Protein AF-A0A931BLD1-F1 (afdb_monomer_lite)

Sequence (74 aa):
MFILRLVLIFTVSLLVFAPITGYIAYNYGRSFWRWFAFGMLVPFFSVFVALFVAMRERAAEEKAAGHEARRRRG

Structure (mmCIF, N/CA/C/O backbone):
data_AF-A0A931BLD1-F1
#
_entry.id   AF-A0A931BLD1-F1
#
loop_
_atom_site.group_PDB
_atom_site.id
_atom_site.type_symbol
_atom_site.label_atom_id
_atom_site.label_alt_id
_atom_site.label_comp_id
_atom_site.label_asym_id
_atom_site.label_entity_id
_atom_site.label_seq_id
_atom_site.pdbx_PDB_ins_code
_atom_site.Cartn_x
_atom_site.Cartn_y
_atom_site.Cartn_z
_atom_site.occupancy
_atom_site.B_iso_or_equiv
_atom_site.auth_seq_id
_atom_site.auth_comp_id
_atom_site.auth_asym_id
_atom_site.auth_atom_id
_atom_site.pdbx_PDB_model_num
ATOM 1 N N . MET A 1 1 ? 14.287 5.558 -6.156 1.00 64.69 1 MET A N 1
ATOM 2 C CA . MET A 1 1 ? 13.930 6.667 -5.231 1.00 64.69 1 MET A CA 1
ATOM 3 C C . MET A 1 1 ? 12.514 7.217 -5.440 1.00 64.69 1 MET A C 1
ATOM 5 O O . MET A 1 1 ? 11.852 7.491 -4.450 1.00 64.69 1 MET A O 1
ATOM 9 N N . PHE A 1 2 ? 12.019 7.360 -6.678 1.00 73.50 2 PHE A N 1
ATOM 10 C CA . PHE A 1 2 ? 10.675 7.904 -6.956 1.00 73.50 2 PHE A CA 1
ATOM 11 C C . PHE A 1 2 ? 9.529 7.027 -6.417 1.00 73.50 2 PHE A C 1
ATOM 13 O O . PHE A 1 2 ? 8.618 7.522 -5.764 1.00 73.50 2 PHE A O 1
ATOM 20 N N . ILE A 1 3 ? 9.640 5.706 -6.591 1.00 74.88 3 ILE A N 1
ATOM 21 C CA . ILE A 1 3 ? 8.668 4.721 -6.084 1.00 74.88 3 ILE A CA 1
ATOM 22 C C . ILE A 1 3 ? 8.567 4.784 -4.556 1.00 74.88 3 ILE A C 1
ATOM 24 O O . ILE A 1 3 ? 7.473 4.797 -4.010 1.00 74.88 3 ILE A O 1
ATOM 28 N N . LEU A 1 4 ? 9.704 4.917 -3.868 1.00 74.94 4 LEU A N 1
ATOM 29 C CA . LEU A 1 4 ? 9.738 5.024 -2.409 1.00 74.94 4 LEU A CA 1
ATOM 30 C C . LEU A 1 4 ? 8.972 6.264 -1.917 1.00 74.94 4 LEU A C 1
ATOM 32 O O . LEU A 1 4 ? 8.240 6.185 -0.938 1.00 74.94 4 LEU A O 1
ATOM 36 N N . ARG A 1 5 ? 9.094 7.394 -2.629 1.00 77.38 5 ARG A N 1
ATOM 37 C CA . ARG A 1 5 ? 8.351 8.628 -2.326 1.00 77.38 5 ARG A CA 1
ATOM 38 C C . ARG A 1 5 ? 6.853 8.467 -2.569 1.00 77.38 5 ARG A C 1
ATOM 40 O O . ARG A 1 5 ? 6.068 8.893 -1.732 1.00 77.38 5 ARG A O 1
ATOM 47 N N . LEU A 1 6 ? 6.462 7.828 -3.672 1.00 76.12 6 LEU A N 1
ATOM 48 C CA . LEU A 1 6 ? 5.053 7.557 -3.972 1.00 76.12 6 LEU A CA 1
ATOM 49 C C . LEU A 1 6 ? 4.413 6.650 -2.918 1.00 76.12 6 LEU A C 1
ATOM 51 O O . LEU A 1 6 ? 3.332 6.965 -2.432 1.00 76.12 6 LEU A O 1
ATOM 55 N N . VAL A 1 7 ? 5.104 5.581 -2.515 1.00 78.06 7 VAL A N 1
ATOM 56 C CA . VAL A 1 7 ? 4.649 4.664 -1.458 1.00 78.06 7 VAL A CA 1
ATOM 57 C C . VAL A 1 7 ? 4.511 5.398 -0.125 1.00 78.06 7 VAL A C 1
ATOM 59 O O . VAL A 1 7 ? 3.520 5.210 0.577 1.00 78.06 7 VAL A O 1
ATOM 62 N N . LEU A 1 8 ? 5.464 6.270 0.211 1.00 79.31 8 LEU A N 1
ATOM 63 C CA . LEU A 1 8 ? 5.450 7.021 1.465 1.00 79.31 8 LEU A CA 1
ATOM 64 C C . LEU A 1 8 ? 4.304 8.043 1.510 1.00 79.31 8 LEU A C 1
ATOM 66 O O . LEU A 1 8 ? 3.586 8.096 2.504 1.00 79.31 8 LEU A O 1
ATOM 70 N N . ILE A 1 9 ? 4.070 8.785 0.421 1.00 79.88 9 ILE A N 1
ATOM 71 C CA . ILE A 1 9 ? 2.933 9.714 0.300 1.00 79.88 9 ILE A CA 1
ATOM 72 C C . ILE A 1 9 ? 1.610 8.951 0.422 1.00 79.88 9 ILE A C 1
ATOM 74 O O . ILE A 1 9 ? 0.753 9.340 1.210 1.00 79.88 9 ILE A O 1
ATOM 78 N N . PHE A 1 10 ? 1.466 7.828 -0.288 1.00 74.31 10 PHE A N 1
ATOM 79 C CA . PHE A 1 10 ? 0.258 7.002 -0.211 1.00 74.31 10 PHE A CA 1
ATOM 80 C C . PHE A 1 10 ? 0.012 6.461 1.196 1.00 74.31 10 PHE A C 1
ATOM 82 O O . PHE A 1 10 ? -1.115 6.504 1.681 1.00 74.31 10 PHE A O 1
ATOM 89 N N . THR A 1 11 ? 1.066 5.987 1.859 1.00 78.12 11 THR A N 1
ATOM 90 C CA . THR A 1 11 ? 0.994 5.434 3.216 1.00 78.12 11 THR A CA 1
ATOM 91 C C . THR A 1 11 ? 0.588 6.503 4.226 1.00 78.12 11 THR A C 1
ATOM 93 O O . THR A 1 11 ? -0.285 6.252 5.050 1.00 78.12 11 THR A O 1
ATOM 96 N N . VAL A 1 12 ? 1.160 7.708 4.137 1.00 78.50 12 VAL A N 1
ATOM 97 C CA . VAL A 1 12 ? 0.824 8.832 5.026 1.00 78.50 12 VAL A CA 1
ATOM 98 C C . VAL A 1 12 ? -0.603 9.322 4.781 1.00 78.50 12 VAL A C 1
ATOM 100 O O . VAL A 1 12 ? -1.355 9.502 5.736 1.00 78.50 12 VAL A O 1
ATOM 103 N N . SER A 1 13 ? -1.022 9.476 3.522 1.00 74.50 13 SER A N 1
ATOM 104 C CA . SER A 1 13 ? -2.404 9.851 3.200 1.00 74.50 13 SER A CA 1
ATOM 105 C C . SER A 1 13 ? -3.408 8.808 3.695 1.00 74.50 13 SER A C 1
ATOM 107 O O . SER A 1 13 ? -4.425 9.180 4.277 1.00 74.50 13 SER A O 1
ATOM 109 N N . LEU A 1 14 ? -3.111 7.512 3.549 1.00 71.25 14 LEU A N 1
ATOM 110 C CA . LEU A 1 14 ? -3.926 6.434 4.117 1.00 71.25 14 LEU A CA 1
ATOM 111 C C . LEU A 1 14 ? -3.956 6.477 5.644 1.00 71.25 14 LEU A C 1
ATOM 113 O O . LEU A 1 14 ? -5.030 6.364 6.219 1.00 71.25 14 LEU A O 1
ATOM 117 N N . LEU A 1 15 ? -2.818 6.682 6.303 1.00 71.81 15 LEU A N 1
ATOM 118 C CA . LEU A 1 15 ? -2.732 6.753 7.764 1.00 71.81 15 LEU A CA 1
ATOM 119 C C . LEU A 1 15 ? -3.490 7.934 8.362 1.00 71.81 15 LEU A C 1
ATOM 121 O O . LEU A 1 15 ? -3.913 7.839 9.505 1.00 71.81 15 LEU A O 1
ATOM 125 N N . VAL A 1 16 ? -3.670 9.029 7.623 1.00 71.00 16 VAL A N 1
ATOM 126 C CA . VAL A 1 16 ? -4.447 10.185 8.091 1.00 71.00 16 VAL A CA 1
ATOM 127 C C . VAL A 1 16 ? -5.930 10.008 7.765 1.00 71.00 16 VAL A C 1
ATOM 129 O O . VAL A 1 16 ? -6.780 10.175 8.637 1.0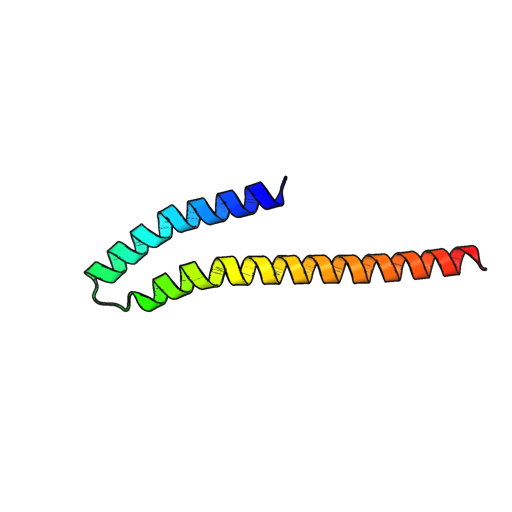0 71.00 16 VAL A O 1
ATOM 132 N N . PHE A 1 17 ? -6.271 9.609 6.538 1.00 66.44 17 PHE A N 1
ATOM 133 C CA . PHE A 1 17 ? -7.670 9.499 6.116 1.00 66.44 17 PHE A CA 1
ATOM 134 C C . PHE A 1 17 ? -8.372 8.233 6.626 1.00 66.44 17 PHE A C 1
ATOM 136 O O . PHE A 1 17 ? -9.566 8.282 6.929 1.00 66.44 17 PHE A O 1
ATOM 143 N N . ALA A 1 18 ? -7.674 7.103 6.766 1.00 64.56 18 ALA A N 1
ATOM 144 C CA . ALA A 1 18 ? -8.271 5.853 7.240 1.00 64.56 18 ALA A CA 1
ATOM 145 C C . ALA A 1 18 ? -8.788 5.919 8.689 1.00 64.56 18 ALA A C 1
ATOM 147 O O . ALA A 1 18 ? -9.917 5.478 8.901 1.00 64.56 18 ALA A O 1
ATOM 148 N N . PRO A 1 19 ? -8.073 6.480 9.687 1.00 64.44 19 PRO A N 1
ATOM 149 C CA . PRO A 1 19 ? -8.614 6.603 11.039 1.00 64.44 19 PRO A CA 1
ATOM 150 C C . PRO A 1 19 ? -9.687 7.682 11.133 1.00 64.44 19 PRO A C 1
ATOM 152 O O . PRO A 1 19 ? -10.660 7.467 11.844 1.00 64.44 19 PRO A O 1
ATOM 155 N N . ILE A 1 20 ? -9.586 8.789 10.385 1.00 65.88 20 ILE A N 1
ATOM 156 C CA . ILE A 1 20 ? -10.651 9.806 10.346 1.00 65.88 20 ILE A CA 1
ATOM 157 C C . ILE A 1 20 ? -11.941 9.175 9.824 1.00 65.88 20 ILE A C 1
ATOM 159 O O . ILE A 1 20 ? -13.004 9.333 10.424 1.00 65.88 20 ILE A O 1
ATOM 163 N N . THR A 1 21 ? -11.853 8.386 8.754 1.00 62.75 21 THR A N 1
ATOM 164 C CA . THR A 1 21 ? -13.055 7.785 8.175 1.00 62.75 21 THR A CA 1
ATOM 165 C C . THR A 1 21 ? -13.524 6.528 8.906 1.00 62.75 21 THR A C 1
ATOM 167 O O . THR A 1 21 ? -14.726 6.277 8.980 1.00 62.75 21 THR A O 1
ATOM 170 N N . GLY A 1 22 ? -12.611 5.789 9.537 1.00 58.84 22 GLY A N 1
ATOM 171 C CA . GLY A 1 22 ? -12.926 4.712 10.475 1.00 58.84 22 GLY A CA 1
ATOM 172 C C . GLY A 1 22 ? -13.615 5.226 11.740 1.00 58.84 22 GLY A C 1
ATOM 173 O O . GLY A 1 22 ? -14.591 4.625 12.178 1.00 58.84 22 GLY A O 1
ATOM 174 N N . TYR A 1 23 ? -13.183 6.370 12.275 1.00 63.12 23 TYR A N 1
ATOM 175 C CA . TYR A 1 23 ? -13.803 7.033 13.424 1.00 63.12 23 TYR A CA 1
ATOM 176 C C . TYR A 1 23 ? -15.219 7.518 13.091 1.00 63.12 23 TYR A C 1
ATOM 178 O O . TYR A 1 23 ? -16.157 7.264 13.845 1.00 63.12 23 TYR A O 1
ATOM 186 N N . ILE A 1 24 ? -15.403 8.124 11.911 1.00 61.19 24 ILE A N 1
ATOM 187 C CA . ILE A 1 24 ? -16.730 8.515 11.416 1.00 61.19 24 ILE A CA 1
ATOM 188 C C . ILE A 1 24 ? -17.623 7.278 11.205 1.00 61.19 24 ILE A C 1
ATOM 190 O O . ILE A 1 24 ? -18.789 7.297 11.587 1.00 61.19 24 ILE A O 1
ATOM 194 N N . ALA A 1 25 ? -17.098 6.179 10.655 1.00 58.34 25 ALA A N 1
ATOM 195 C CA . ALA A 1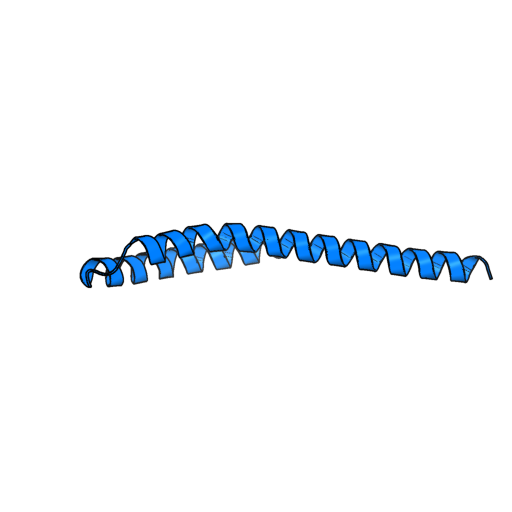 25 ? -17.872 4.957 10.415 1.00 58.34 25 ALA A CA 1
ATOM 196 C C . ALA A 1 25 ? -18.251 4.205 11.703 1.00 58.34 25 ALA A C 1
ATOM 198 O O . ALA A 1 25 ? -19.364 3.681 11.795 1.00 58.34 25 ALA A O 1
ATOM 199 N N . TYR A 1 26 ? -17.356 4.183 12.696 1.00 56.97 26 TYR A N 1
ATOM 200 C CA . TYR A 1 26 ? -17.592 3.562 14.001 1.00 56.97 26 TYR A CA 1
ATOM 201 C C . TYR A 1 26 ? -18.707 4.284 14.764 1.00 56.97 26 TYR A C 1
ATOM 203 O O . TYR A 1 26 ? -19.582 3.639 15.333 1.00 56.97 26 TYR A O 1
ATOM 211 N N . ASN A 1 27 ? -18.739 5.618 14.689 1.00 57.94 27 ASN A N 1
ATOM 212 C CA . ASN A 1 27 ? -19.767 6.424 15.346 1.00 57.94 27 ASN A CA 1
ATOM 213 C C . ASN A 1 27 ? -21.135 6.383 14.623 1.00 57.94 27 ASN A C 1
ATOM 215 O O . ASN A 1 27 ? -22.154 6.727 15.211 1.00 57.94 27 ASN A O 1
ATOM 219 N N . TYR A 1 28 ? -21.174 5.934 13.360 1.00 58.88 28 TYR A N 1
ATOM 220 C CA . TYR A 1 28 ? -22.391 5.831 12.535 1.00 58.88 28 TYR A CA 1
ATOM 221 C C . TYR A 1 28 ? -22.922 4.393 12.351 1.00 58.88 28 TYR A C 1
ATOM 223 O O . TYR A 1 28 ? -23.851 4.177 11.572 1.00 58.88 28 TYR A O 1
ATOM 231 N N . GLY A 1 29 ? -22.355 3.390 13.035 1.00 57.66 29 GLY A N 1
ATOM 232 C CA . GLY A 1 29 ? -22.873 2.012 13.022 1.00 57.66 29 GLY A CA 1
ATOM 233 C C . GLY A 1 29 ? -22.707 1.256 11.694 1.00 57.66 29 GLY A C 1
ATOM 234 O O . GLY A 1 29 ? -23.438 0.298 11.439 1.00 57.66 29 GLY A O 1
ATOM 235 N N . ARG A 1 30 ? -21.765 1.658 10.823 1.00 60.91 30 ARG A N 1
ATOM 236 C CA . ARG A 1 30 ? -21.556 1.031 9.501 1.00 60.91 30 ARG A CA 1
ATOM 237 C C . ARG A 1 30 ? -20.203 0.322 9.404 1.00 60.91 30 ARG A C 1
ATOM 239 O O . ARG A 1 30 ? -19.172 0.845 9.807 1.00 60.91 30 ARG A O 1
ATOM 246 N N . SER A 1 31 ? -20.240 -0.880 8.830 1.00 58.91 31 SER A N 1
ATOM 247 C CA . SER A 1 31 ? -19.238 -1.952 8.871 1.00 58.91 31 SER A CA 1
ATOM 248 C C . SER A 1 31 ? -17.768 -1.509 8.777 1.00 58.91 31 SER A C 1
ATOM 250 O O . SER A 1 31 ? -17.263 -1.216 7.690 1.00 58.91 31 SER A O 1
ATOM 252 N N . PHE A 1 32 ? -17.063 -1.606 9.911 1.00 59.62 32 PHE A N 1
ATOM 253 C CA . PHE A 1 32 ? -15.599 -1.540 10.077 1.00 59.62 32 PHE A CA 1
ATOM 254 C C . PHE A 1 32 ? -14.823 -2.265 8.959 1.00 59.62 32 PHE A C 1
ATOM 256 O O . PHE A 1 32 ? -13.807 -1.787 8.455 1.00 59.62 32 PHE A O 1
ATOM 263 N N . TRP A 1 33 ? -15.379 -3.384 8.495 1.00 63.62 33 TRP A N 1
ATOM 264 C CA . TRP A 1 33 ? -14.848 -4.217 7.422 1.00 63.62 33 TRP A CA 1
ATOM 265 C C . TRP A 1 33 ? -14.618 -3.500 6.083 1.00 63.62 33 TRP A C 1
ATOM 267 O O . TRP A 1 33 ? -13.661 -3.832 5.392 1.00 63.62 33 TRP A O 1
ATOM 277 N N . ARG A 1 34 ? -15.429 -2.496 5.707 1.00 63.97 34 ARG A N 1
ATOM 278 C CA . ARG A 1 34 ? -15.225 -1.759 4.438 1.00 63.97 34 ARG A CA 1
ATOM 279 C C . ARG A 1 34 ? -13.953 -0.917 4.458 1.00 63.97 34 ARG A C 1
ATOM 281 O O . ARG A 1 34 ? -13.275 -0.821 3.441 1.00 63.97 34 ARG A O 1
ATOM 288 N N . TRP A 1 35 ? -13.635 -0.331 5.607 1.00 64.50 35 TRP A N 1
ATOM 289 C CA . TRP A 1 35 ? -12.450 0.508 5.791 1.00 64.50 35 TRP A CA 1
ATOM 290 C C . TRP A 1 35 ? -11.191 -0.331 5.982 1.00 64.50 35 TRP A C 1
ATOM 292 O O . TRP A 1 35 ? -10.155 -0.028 5.393 1.00 64.50 35 TRP A O 1
ATOM 302 N N . PHE A 1 36 ? -11.309 -1.442 6.710 1.00 67.75 36 PHE A N 1
ATOM 303 C CA . PHE A 1 36 ? -10.244 -2.432 6.838 1.00 67.75 36 PHE A CA 1
ATOM 304 C C . PHE A 1 36 ? -9.871 -3.057 5.484 1.00 67.75 36 PHE A C 1
ATOM 306 O O . PHE A 1 36 ? -8.698 -3.080 5.116 1.00 67.75 36 PHE A O 1
ATOM 313 N N . ALA A 1 37 ? -10.868 -3.479 4.696 1.00 71.00 37 ALA A N 1
ATOM 314 C CA . ALA A 1 37 ? -10.644 -4.004 3.352 1.00 71.00 37 ALA A CA 1
ATOM 315 C C . ALA A 1 37 ? -9.965 -2.969 2.450 1.00 71.00 37 ALA A C 1
ATOM 317 O O . ALA A 1 37 ? -9.067 -3.332 1.704 1.00 71.00 37 ALA A O 1
ATOM 318 N N . PHE A 1 38 ? -10.322 -1.684 2.557 1.00 66.94 38 PHE A N 1
ATOM 319 C CA . PHE A 1 38 ? -9.663 -0.611 1.809 1.00 66.94 38 PHE A CA 1
ATOM 320 C C . PHE A 1 38 ? -8.177 -0.474 2.166 1.00 66.94 38 PHE A C 1
ATOM 322 O O . PHE A 1 38 ? -7.334 -0.462 1.272 1.00 66.94 38 PHE A O 1
ATOM 329 N N . GLY A 1 39 ? -7.844 -0.425 3.460 1.00 67.75 39 GLY A N 1
ATOM 330 C CA . GLY A 1 39 ? -6.452 -0.356 3.918 1.00 67.75 39 GLY A CA 1
ATOM 331 C C . GLY A 1 39 ? -5.625 -1.582 3.518 1.00 67.75 39 GLY A C 1
ATOM 332 O O . GLY A 1 39 ? -4.439 -1.451 3.230 1.00 67.75 39 GLY A O 1
ATOM 333 N N . MET A 1 40 ? -6.254 -2.757 3.440 1.00 75.00 40 MET A N 1
ATOM 334 C CA . MET A 1 40 ? -5.608 -4.009 3.037 1.00 75.00 40 MET A CA 1
ATOM 335 C C . MET A 1 40 ? -5.475 -4.160 1.511 1.00 75.00 40 MET A C 1
ATOM 337 O O . MET A 1 40 ? -4.466 -4.672 1.028 1.00 75.00 40 MET A O 1
ATOM 341 N N . LEU A 1 41 ? -6.462 -3.701 0.733 1.00 77.94 41 LEU A N 1
ATOM 342 C CA . LEU A 1 41 ? -6.471 -3.819 -0.730 1.00 77.94 41 LEU A CA 1
ATOM 343 C C . LEU A 1 41 ? -5.457 -2.897 -1.400 1.00 77.94 41 LEU A C 1
ATOM 345 O O . LEU A 1 41 ? -4.847 -3.295 -2.388 1.00 77.94 41 LEU A O 1
ATOM 349 N N . VAL A 1 42 ? -5.257 -1.684 -0.881 1.00 73.75 42 VAL A N 1
ATOM 350 C CA . VAL A 1 42 ? -4.347 -0.703 -1.493 1.00 73.75 42 VAL A CA 1
ATOM 351 C C . VAL A 1 42 ? -2.901 -1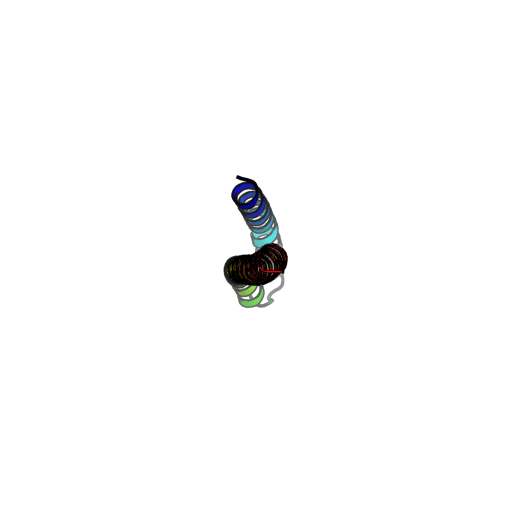.207 -1.639 1.00 73.75 42 VAL A C 1
ATOM 353 O O . VAL A 1 42 ? -2.380 -1.139 -2.756 1.00 73.75 42 VAL A O 1
ATOM 356 N N . PRO A 1 43 ? -2.226 -1.735 -0.596 1.00 73.38 43 PRO A N 1
ATOM 357 C CA . PRO A 1 43 ? -0.868 -2.259 -0.750 1.00 73.38 43 PRO A CA 1
ATOM 358 C C . PRO A 1 43 ? -0.818 -3.444 -1.723 1.00 73.38 43 PRO A C 1
ATOM 360 O O . PRO A 1 43 ? 0.112 -3.540 -2.522 1.00 73.38 43 PRO A O 1
ATOM 363 N N . PHE A 1 44 ? -1.852 -4.290 -1.732 1.00 77.69 44 PHE A N 1
ATOM 364 C CA . PHE A 1 44 ? -1.968 -5.401 -2.678 1.00 77.69 44 PHE A CA 1
ATOM 365 C C . PHE A 1 44 ? -2.062 -4.911 -4.130 1.00 77.69 44 PHE A C 1
ATOM 367 O O . PHE A 1 44 ? -1.353 -5.398 -5.012 1.00 77.69 44 PHE A O 1
ATOM 374 N N . PHE A 1 45 ? -2.889 -3.893 -4.375 1.00 80.81 45 PHE A N 1
ATOM 375 C CA . PHE A 1 45 ? -3.070 -3.297 -5.696 1.00 80.81 45 PHE A CA 1
ATOM 376 C C . PHE A 1 45 ? -1.802 -2.583 -6.179 1.00 80.81 45 PHE A C 1
ATOM 378 O O . PHE A 1 45 ? -1.461 -2.648 -7.358 1.00 80.81 45 PHE A O 1
ATOM 385 N N . SER A 1 46 ? -1.063 -1.947 -5.266 1.00 79.38 46 SER A N 1
ATOM 386 C CA . SER A 1 46 ? 0.197 -1.265 -5.577 1.00 79.38 46 SER A CA 1
ATOM 387 C C . SER A 1 46 ? 1.259 -2.225 -6.125 1.00 79.38 46 SER A C 1
ATOM 389 O O . SER A 1 46 ? 1.867 -1.940 -7.160 1.00 79.38 46 SER A O 1
ATOM 391 N N . VAL A 1 47 ? 1.432 -3.392 -5.493 1.00 81.69 47 VAL A N 1
ATOM 392 C CA . VAL A 1 47 ? 2.351 -4.437 -5.980 1.00 81.69 47 VAL A CA 1
ATOM 393 C C . VAL A 1 47 ? 1.912 -4.948 -7.351 1.00 81.69 47 VAL A C 1
ATOM 395 O O . VAL A 1 47 ? 2.742 -5.110 -8.244 1.00 81.69 47 VAL A O 1
ATOM 398 N N . PHE A 1 48 ? 0.608 -5.138 -7.552 1.00 84.69 48 PHE A N 1
ATOM 399 C CA . PHE A 1 48 ? 0.060 -5.601 -8.826 1.00 84.69 48 PHE A CA 1
ATOM 400 C C . PHE A 1 48 ? 0.346 -4.629 -9.976 1.00 84.69 48 PHE A C 1
ATOM 402 O O . PHE A 1 48 ? 0.786 -5.037 -11.050 1.00 84.69 48 PHE A O 1
ATOM 409 N N . VAL A 1 49 ? 0.156 -3.329 -9.737 1.00 85.81 49 VAL A N 1
ATOM 410 C CA . VAL A 1 49 ? 0.466 -2.282 -10.719 1.00 85.81 49 VAL A CA 1
ATOM 411 C C . VAL A 1 49 ? 1.965 -2.238 -11.011 1.00 85.81 49 VAL A C 1
ATOM 413 O O . VAL A 1 49 ? 2.347 -2.154 -12.175 1.00 85.81 49 VAL A O 1
ATOM 416 N N . ALA A 1 50 ? 2.821 -2.344 -9.991 1.00 85.12 50 ALA A N 1
ATOM 417 C CA . ALA A 1 50 ? 4.270 -2.366 -10.186 1.00 85.12 50 ALA A CA 1
ATOM 418 C C . ALA A 1 50 ? 4.717 -3.561 -11.046 1.00 85.12 50 ALA A C 1
ATOM 420 O O . ALA A 1 50 ? 5.510 -3.390 -11.971 1.00 85.12 50 ALA A O 1
ATOM 421 N N . LEU A 1 51 ? 4.163 -4.749 -10.790 1.00 85.69 51 LEU A N 1
ATOM 422 C CA . LEU A 1 51 ? 4.418 -5.943 -11.598 1.00 85.69 51 LEU A CA 1
ATOM 423 C C . LEU A 1 51 ? 3.932 -5.768 -13.038 1.00 85.69 51 LEU A C 1
ATOM 425 O O . LEU A 1 51 ? 4.655 -6.104 -13.973 1.00 85.69 51 LEU A O 1
ATOM 429 N N . PHE A 1 52 ? 2.743 -5.197 -13.229 1.00 87.31 52 PHE A N 1
ATOM 430 C CA . PHE A 1 52 ? 2.201 -4.939 -14.560 1.00 87.31 52 PHE A CA 1
ATOM 431 C C . PHE A 1 52 ? 3.064 -3.952 -15.358 1.00 87.31 52 PHE A C 1
ATOM 433 O O . PHE A 1 52 ? 3.349 -4.183 -16.534 1.00 87.31 52 PHE A O 1
ATOM 440 N N . VAL A 1 53 ? 3.521 -2.871 -14.718 1.00 87.94 53 VAL A N 1
ATOM 441 C CA . VAL A 1 53 ? 4.437 -1.900 -15.332 1.00 87.94 53 VAL A CA 1
ATOM 442 C C . VAL A 1 53 ? 5.757 -2.571 -15.700 1.00 87.94 53 VAL A C 1
ATOM 444 O O . VAL A 1 53 ? 6.177 -2.462 -16.850 1.00 87.94 53 VAL A O 1
ATOM 447 N N . ALA A 1 54 ? 6.352 -3.332 -14.779 1.00 86.00 54 ALA A N 1
ATOM 448 C CA . ALA A 1 54 ? 7.596 -4.053 -15.034 1.00 86.00 54 ALA A CA 1
ATOM 449 C C . ALA A 1 54 ? 7.450 -5.033 -16.209 1.00 86.00 54 ALA A C 1
ATOM 451 O O . ALA A 1 54 ? 8.294 -5.067 -17.099 1.00 86.00 54 ALA A O 1
ATOM 452 N N . MET A 1 55 ? 6.352 -5.789 -16.272 1.00 86.94 55 MET A N 1
ATOM 453 C CA . MET A 1 55 ? 6.070 -6.681 -17.401 1.00 86.94 55 MET A CA 1
ATOM 454 C C . MET A 1 55 ? 5.926 -5.926 -18.727 1.00 86.94 55 MET A C 1
ATOM 456 O O . MET A 1 55 ? 6.428 -6.380 -19.756 1.00 86.94 55 MET A O 1
ATOM 460 N N . ARG A 1 56 ? 5.250 -4.772 -18.721 1.00 86.81 56 ARG A N 1
ATOM 461 C CA . ARG A 1 56 ? 5.074 -3.952 -19.926 1.00 86.81 56 ARG A CA 1
ATOM 462 C C . ARG A 1 56 ? 6.406 -3.392 -20.425 1.00 86.81 56 ARG A C 1
ATOM 464 O O . ARG A 1 56 ? 6.625 -3.374 -21.633 1.00 86.81 56 ARG A O 1
ATOM 471 N N . GLU A 1 57 ? 7.272 -2.949 -19.517 1.00 86.88 57 GLU A N 1
ATOM 472 C CA . GLU A 1 57 ? 8.619 -2.473 -19.848 1.00 86.88 57 GLU A CA 1
ATOM 473 C C . GLU A 1 57 ? 9.448 -3.583 -20.492 1.00 86.88 57 GLU A C 1
ATOM 475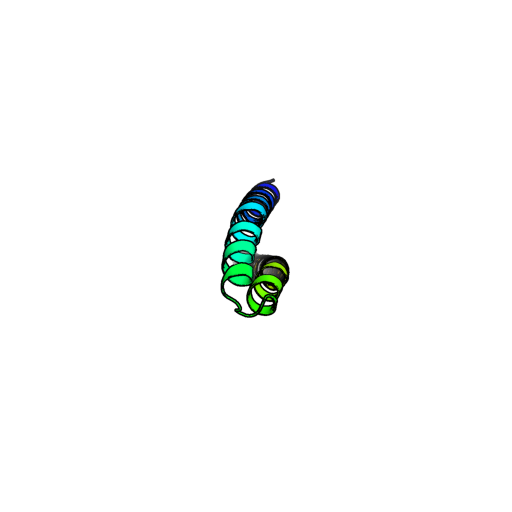 O O . GLU A 1 57 ? 9.965 -3.383 -21.587 1.00 86.88 57 GLU A O 1
ATOM 480 N N . ARG A 1 58 ? 9.466 -4.786 -19.903 1.00 83.56 58 ARG A N 1
ATOM 481 C CA . ARG A 1 58 ? 10.158 -5.953 -20.483 1.00 83.56 58 ARG A CA 1
ATOM 482 C C . ARG A 1 58 ? 9.675 -6.272 -21.897 1.00 83.56 58 ARG A C 1
ATOM 484 O O . ARG A 1 58 ? 10.481 -6.431 -22.808 1.00 83.56 58 ARG A O 1
ATOM 491 N N . ALA A 1 59 ? 8.359 -6.289 -22.105 1.00 84.38 59 ALA A N 1
ATOM 492 C CA . ALA A 1 59 ? 7.782 -6.546 -23.423 1.00 84.38 59 ALA A CA 1
ATOM 493 C C . ALA A 1 59 ? 8.100 -5.440 -24.451 1.00 84.38 59 ALA A C 1
ATOM 495 O O . ALA A 1 59 ? 8.131 -5.701 -25.656 1.00 84.38 59 ALA A O 1
ATOM 496 N N . ALA A 1 60 ? 8.305 -4.198 -24.004 1.00 82.62 60 ALA A N 1
ATOM 497 C CA . ALA A 1 60 ? 8.729 -3.098 -24.866 1.00 82.62 60 ALA A CA 1
ATOM 498 C C . ALA A 1 60 ? 10.230 -3.183 -25.202 1.00 82.62 60 ALA A C 1
ATOM 500 O O . ALA A 1 60 ? 10.595 -2.992 -26.364 1.00 82.62 60 ALA A O 1
ATOM 501 N N . GLU A 1 61 ? 11.071 -3.528 -24.222 1.00 83.00 61 GLU A N 1
ATOM 502 C CA . GLU A 1 61 ? 12.515 -3.752 -24.384 1.00 83.00 61 GLU A CA 1
ATOM 503 C C . GLU A 1 61 ? 12.799 -4.874 -25.393 1.00 83.00 61 GLU A C 1
ATOM 505 O O . GLU A 1 61 ? 13.579 -4.681 -26.325 1.00 83.00 61 GLU A O 1
ATOM 510 N N . GLU A 1 62 ? 12.112 -6.016 -25.284 1.00 79.44 62 GLU A N 1
ATOM 511 C CA . GLU A 1 62 ? 12.280 -7.147 -26.211 1.00 79.44 62 GLU A CA 1
ATOM 512 C C . GLU A 1 62 ? 11.904 -6.788 -27.655 1.00 79.44 62 GLU A C 1
ATOM 514 O O . GLU A 1 62 ? 12.597 -7.163 -28.605 1.00 79.44 62 GLU A O 1
ATOM 519 N N . LYS A 1 63 ? 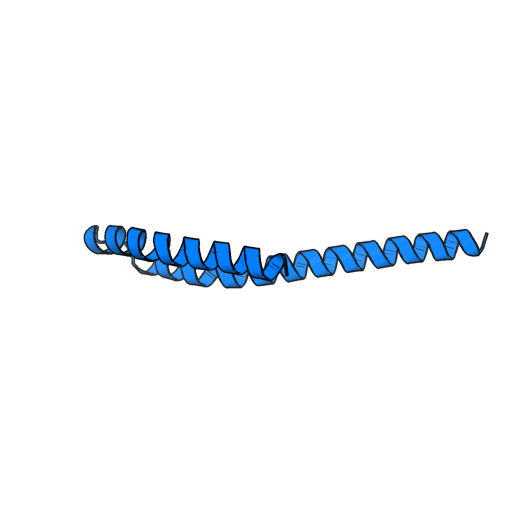10.824 -6.021 -27.843 1.00 79.50 63 LYS A N 1
ATOM 520 C CA . LYS A 1 63 ? 10.397 -5.567 -29.176 1.00 79.50 63 LYS A CA 1
ATOM 521 C C . LYS A 1 63 ? 11.385 -4.577 -29.787 1.00 79.50 63 LYS A C 1
ATOM 523 O O . LYS A 1 63 ? 11.647 -4.658 -30.989 1.00 79.50 63 LYS A O 1
ATOM 528 N N . ALA A 1 64 ? 11.935 -3.669 -28.982 1.00 77.38 64 ALA A N 1
ATOM 529 C CA . ALA A 1 64 ? 12.956 -2.726 -29.427 1.00 77.38 64 ALA A CA 1
ATOM 530 C C . ALA A 1 64 ? 14.258 -3.455 -29.806 1.00 77.38 64 ALA A C 1
ATOM 532 O O . ALA A 1 64 ? 14.767 -3.262 -30.911 1.00 77.38 64 ALA A O 1
ATOM 533 N N . ALA A 1 65 ? 14.721 -4.378 -28.958 1.00 77.06 65 ALA A N 1
ATOM 534 C CA . ALA A 1 65 ? 15.909 -5.194 -29.211 1.00 77.06 65 ALA A CA 1
ATOM 535 C C . ALA A 1 65 ? 15.763 -6.068 -30.470 1.00 77.06 65 ALA A C 1
ATOM 537 O O . ALA A 1 65 ? 16.685 -6.159 -31.283 1.00 77.06 65 ALA A O 1
ATOM 538 N N . GLY A 1 66 ? 14.585 -6.662 -30.690 1.00 78.12 66 GLY A N 1
ATOM 539 C CA . GLY A 1 66 ? 14.290 -7.422 -31.908 1.00 78.12 66 GLY A CA 1
ATOM 540 C C . GLY A 1 66 ? 14.285 -6.556 -33.174 1.00 78.12 66 GLY A C 1
ATOM 541 O O . GLY A 1 66 ? 14.745 -6.996 -34.232 1.00 78.12 66 GLY A O 1
ATOM 542 N N . HIS A 1 67 ? 13.812 -5.310 -33.079 1.00 74.50 67 HIS A N 1
ATOM 543 C CA . HIS A 1 67 ? 13.808 -4.376 -34.205 1.00 74.50 67 HIS A CA 1
ATOM 544 C C . HIS A 1 67 ? 15.223 -3.891 -34.561 1.00 74.50 67 HIS A C 1
ATOM 546 O O . HIS A 1 67 ? 15.576 -3.829 -35.742 1.00 74.50 67 HIS A O 1
ATOM 552 N N . GLU A 1 68 ? 16.063 -3.622 -33.559 1.00 76.12 68 GLU A N 1
ATOM 553 C CA . GLU A 1 68 ? 17.472 -3.256 -33.752 1.00 76.12 68 GLU A CA 1
ATOM 554 C C . GLU A 1 68 ? 18.312 -4.417 -34.299 1.00 76.12 68 GLU A C 1
ATOM 556 O O . GLU A 1 68 ? 19.104 -4.226 -35.225 1.00 76.12 68 GLU A O 1
ATOM 561 N N . ALA A 1 69 ? 18.098 -5.641 -33.805 1.00 74.31 69 ALA A N 1
ATOM 562 C CA . ALA A 1 69 ? 18.778 -6.834 -34.311 1.00 74.31 69 ALA A CA 1
ATOM 563 C C . ALA A 1 69 ? 18.449 -7.106 -35.791 1.00 74.31 69 ALA A C 1
ATOM 565 O O . ALA A 1 69 ? 19.316 -7.538 -36.554 1.00 74.31 69 ALA A O 1
ATOM 566 N N . ARG A 1 70 ? 17.214 -6.811 -36.218 1.00 74.50 70 ARG A N 1
ATOM 567 C CA . ARG A 1 70 ? 16.784 -6.942 -37.618 1.00 74.50 70 ARG A CA 1
ATOM 568 C C . ARG A 1 70 ? 17.341 -5.829 -38.512 1.00 74.50 70 ARG A C 1
ATOM 570 O O . ARG A 1 70 ? 17.684 -6.108 -39.654 1.00 74.50 70 ARG A O 1
ATOM 577 N N . ARG A 1 71 ? 17.483 -4.603 -37.991 1.00 74.81 71 ARG A N 1
ATOM 578 C CA . ARG A 1 71 ? 18.126 -3.465 -38.681 1.00 74.81 71 ARG A CA 1
ATOM 579 C C . ARG A 1 71 ? 19.623 -3.667 -38.919 1.00 74.81 71 ARG A C 1
ATOM 581 O O . ARG A 1 71 ? 20.122 -3.181 -39.918 1.00 74.81 71 ARG A O 1
ATOM 588 N N . ARG A 1 72 ? 20.340 -4.354 -38.021 1.00 73.62 72 ARG A N 1
ATOM 589 C CA . ARG A 1 72 ? 21.784 -4.628 -38.181 1.00 73.62 72 ARG A CA 1
ATOM 590 C C . ARG A 1 72 ? 22.110 -5.791 -39.128 1.00 73.62 72 ARG A C 1
ATOM 592 O O . ARG A 1 72 ? 23.275 -5.973 -39.460 1.00 73.62 72 ARG A O 1
ATOM 599 N N . ARG A 1 73 ? 21.120 -6.610 -39.501 1.00 70.94 73 ARG A N 1
ATOM 600 C CA . ARG A 1 73 ? 21.294 -7.791 -40.371 1.00 70.94 73 ARG A CA 1
ATOM 601 C C . ARG A 1 73 ? 20.907 -7.568 -41.839 1.00 70.94 73 ARG A C 1
ATOM 603 O O . ARG A 1 73 ? 21.135 -8.482 -42.626 1.00 70.94 73 ARG A O 1
ATOM 610 N N . GLY A 1 74 ? 20.278 -6.444 -42.178 1.00 67.25 74 GLY A N 1
ATOM 611 C CA . GLY A 1 74 ? 19.929 -6.064 -43.553 1.00 67.25 74 GLY A CA 1
ATOM 612 C C . GLY A 1 74 ? 20.837 -4.956 -44.047 1.00 67.25 74 GLY A C 1
ATOM 613 O O . GLY A 1 74 ? 21.097 -4.944 -45.265 1.00 67.25 74 GLY A O 1
#

Secondary struct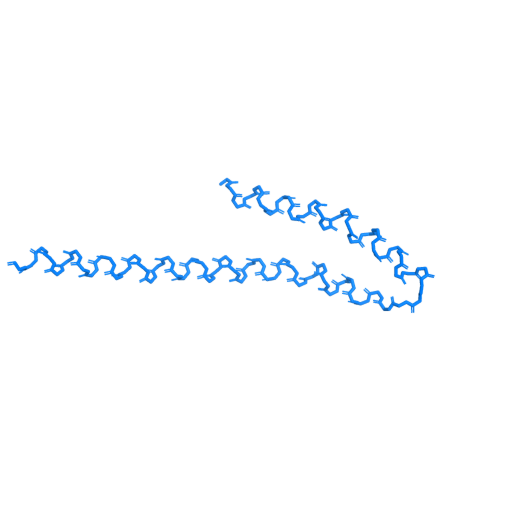ure (DSSP, 8-state):
-HHHHHHHHHHHHHHHHHHHHHHHHHHTT--HHHHHHHHHHHHHHHHHHHHHHHHHHHHHHHHHHHHHHHHT--

InterPro domains:
  IPR036259 MFS transporter superfamily [SSF103473] (7-68)

Organism: NCBI:txid2791026

Foldseek 3Di:
DVLVVVVVVVVVVLVVVLVVVLVVCVVVVHDNVVSVCVVVVVVVVSVVVVVVVVVVVVVVVVVVVVVVVVVVVD

pLDDT: mean 73.43, std 8.77, range [56.97, 87.94]

Radius of gyration: 20.79 Å; chains: 1; bounding box: 45×18×59 Å